Protein AF-A0A7H4N002-F1 (afdb_monomer)

Nearest PDB structures (foldseek):
  2e2z-assembly1_A  TM=3.742E-01  e=3.634E+00  Saccharomyces cerevisiae

Mean predicted aligned error: 5.72 Å

Solvent-accessible surface area (backbone atoms only — not comparable to full-atom values): 3934 Å² total; per-residue (Å²): 116,74,50,75,51,76,51,71,42,87,90,79,64,47,72,49,75,52,76,52,58,84,62,83,67,41,81,82,53,21,61,46,77,40,90,97,75,51,73,51,68,40,80,90,55,61,50,81,73,74,67,72,76,48,81,89,78,108

Organism: NCBI:txid1134687

pLDDT: mean 83.93, std 14.68, range [47.66, 97.38]

Structure (mmCIF, N/CA/C/O backbone):
data_AF-A0A7H4N002-F1
#
_entry.id   AF-A0A7H4N002-F1
#
loop_
_atom_site.group_PDB
_atom_site.id
_atom_site.type_symbol
_atom_site.label_atom_id
_atom_site.label_alt_id
_atom_site.label_comp_id
_atom_site.label_asym_id
_atom_site.label_entity_id
_atom_site.label_seq_id
_atom_site.pdbx_PDB_ins_code
_atom_site.Cartn_x
_atom_site.Cartn_y
_atom_site.Cartn_z
_atom_site.occupancy
_atom_site.B_iso_or_equiv
_atom_site.auth_seq_id
_atom_site.auth_comp_id
_atom_site.auth_asym_id
_atom_site.auth_atom_id
_atom_site.pdbx_PDB_model_num
ATOM 1 N N . MET A 1 1 ? 13.375 -9.848 -4.896 1.00 85.19 1 MET A N 1
ATOM 2 C CA . MET A 1 1 ? 12.447 -10.271 -3.822 1.00 85.19 1 MET A CA 1
ATOM 3 C C . MET A 1 1 ? 11.726 -9.036 -3.307 1.00 85.19 1 MET A C 1
ATO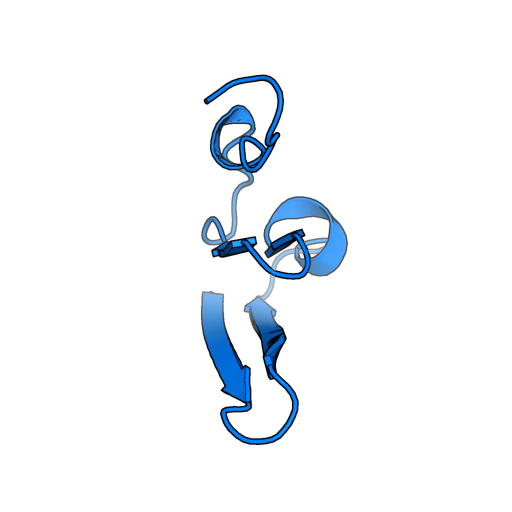M 5 O O . MET A 1 1 ? 12.370 -7.997 -3.205 1.00 85.19 1 MET A O 1
ATOM 9 N N . THR A 1 2 ? 10.423 -9.128 -3.032 1.00 92.75 2 THR A N 1
ATOM 10 C CA . THR A 1 2 ? 9.617 -7.996 -2.550 1.00 92.75 2 THR A CA 1
ATOM 11 C C . THR A 1 2 ? 8.723 -8.449 -1.407 1.00 92.75 2 THR A C 1
ATOM 13 O O . THR A 1 2 ? 8.054 -9.471 -1.517 1.00 92.75 2 THR A O 1
ATOM 16 N N . LEU A 1 3 ? 8.726 -7.679 -0.324 1.00 92.69 3 LEU A N 1
ATOM 17 C CA . LEU A 1 3 ? 7.872 -7.855 0.844 1.00 92.69 3 LEU A CA 1
ATOM 18 C C . LEU A 1 3 ? 7.097 -6.556 1.061 1.00 92.69 3 LEU A C 1
ATOM 20 O O . LEU A 1 3 ? 7.684 -5.475 0.998 1.00 92.69 3 LEU A O 1
ATOM 24 N N . SER A 1 4 ? 5.796 -6.649 1.321 1.00 93.44 4 SER A N 1
ATOM 25 C CA . SER A 1 4 ? 4.954 -5.488 1.619 1.00 93.44 4 SER A CA 1
ATOM 26 C C . SER A 1 4 ? 3.926 -5.811 2.697 1.00 93.44 4 SER A C 1
ATOM 28 O O . SER A 1 4 ? 3.319 -6.878 2.648 1.00 93.44 4 SER A O 1
ATOM 30 N N . ILE A 1 5 ? 3.697 -4.878 3.621 1.00 95.25 5 ILE A N 1
ATOM 31 C CA . ILE A 1 5 ? 2.693 -4.972 4.691 1.00 95.25 5 ILE A CA 1
ATOM 32 C C . ILE A 1 5 ? 1.803 -3.732 4.625 1.00 95.25 5 ILE A C 1
ATOM 34 O O . ILE A 1 5 ? 2.317 -2.622 4.501 1.00 95.25 5 ILE A O 1
ATOM 38 N N . SER A 1 6 ? 0.487 -3.925 4.717 1.00 94.94 6 SER A N 1
ATOM 39 C CA . SER A 1 6 ? -0.500 -2.849 4.885 1.00 94.94 6 SER A CA 1
ATOM 40 C C . SER A 1 6 ? -1.153 -2.987 6.257 1.00 94.94 6 SER A C 1
ATOM 42 O O . SER A 1 6 ? -1.456 -4.107 6.668 1.00 94.94 6 SER A O 1
ATOM 44 N N . ALA A 1 7 ? -1.351 -1.878 6.965 1.0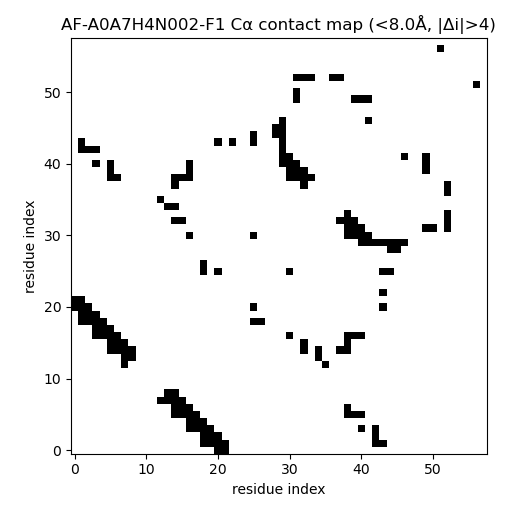0 96.00 7 ALA A N 1
ATOM 45 C CA . ALA A 1 7 ? -1.880 -1.879 8.326 1.00 96.00 7 ALA A CA 1
ATOM 46 C C . ALA A 1 7 ? -2.830 -0.700 8.587 1.00 96.00 7 ALA A C 1
ATOM 48 O O . ALA A 1 7 ? -2.743 0.342 7.933 1.00 96.00 7 ALA A O 1
ATOM 49 N N . LEU A 1 8 ? -3.707 -0.889 9.575 1.00 96.00 8 LEU A N 1
ATOM 50 C CA . LEU A 1 8 ? -4.620 0.104 10.138 1.00 96.00 8 LEU A CA 1
ATOM 51 C C . LEU A 1 8 ? -4.335 0.223 11.640 1.00 96.00 8 LEU A C 1
ATOM 53 O O . LEU A 1 8 ? -4.298 -0.788 12.339 1.00 96.00 8 LEU A O 1
ATOM 57 N N . CYS A 1 9 ? -4.179 1.444 12.142 1.00 97.06 9 CYS A N 1
ATOM 58 C CA . CYS A 1 9 ? -4.208 1.720 13.574 1.00 97.06 9 CYS A CA 1
ATOM 59 C C . CYS A 1 9 ? -5.674 1.884 14.021 1.00 97.06 9 CYS A C 1
ATOM 61 O O . CYS A 1 9 ? -6.310 2.848 13.594 1.00 97.06 9 CYS A O 1
ATOM 63 N N . PRO A 1 10 ? -6.232 0.993 14.864 1.00 96.19 10 PRO A N 1
ATOM 64 C CA . PRO A 1 10 ? -7.648 1.054 15.234 1.00 96.19 10 PRO A CA 1
ATOM 65 C C . PRO A 1 10 ? -7.993 2.249 16.132 1.00 96.19 10 PRO A C 1
ATOM 67 O O . PRO A 1 10 ? -9.131 2.702 16.121 1.00 96.19 10 PRO A O 1
ATOM 70 N N . GLU 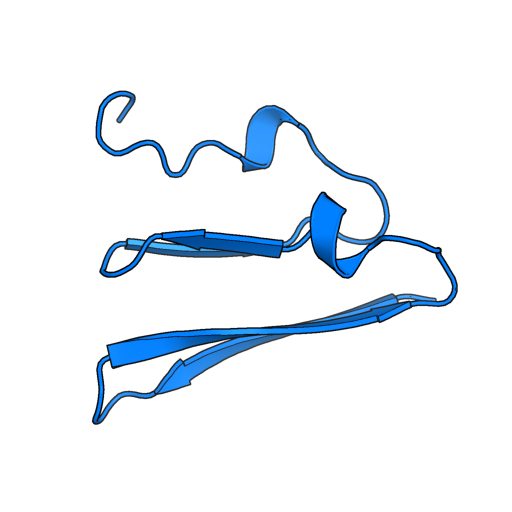A 1 11 ? -7.027 2.780 16.885 1.00 97.38 11 GLU A N 1
ATOM 71 C CA . GLU A 1 11 ? -7.251 3.904 17.804 1.00 97.38 11 GLU A CA 1
ATOM 72 C C . GLU A 1 11 ? -7.334 5.248 17.071 1.00 97.38 11 GLU A C 1
ATOM 74 O O . GLU A 1 11 ? -8.167 6.088 17.398 1.00 97.38 11 GLU A O 1
ATOM 79 N N . SER A 1 12 ? -6.474 5.455 16.068 1.00 96.19 12 SER A N 1
ATOM 80 C CA . SER A 1 12 ? -6.379 6.722 15.326 1.00 96.19 12 SER A CA 1
ATOM 81 C C . SER A 1 12 ? -7.024 6.687 13.939 1.00 96.19 12 SER A C 1
ATOM 83 O O . SER A 1 12 ? -7.180 7.730 13.309 1.00 96.19 12 SER A O 1
ATOM 85 N N . GLY A 1 13 ? -7.348 5.499 13.424 1.00 94.19 13 GLY A N 1
ATOM 86 C CA . GLY A 1 13 ? -7.822 5.302 12.053 1.00 94.19 13 GLY A CA 1
ATOM 87 C C . GLY A 1 13 ? -6.738 5.453 10.976 1.00 94.19 13 GLY A C 1
ATOM 88 O O . GLY A 1 13 ? -7.060 5.486 9.788 1.00 94.19 13 GLY A O 1
ATOM 89 N N . GLN A 1 14 ? -5.457 5.565 11.348 1.00 96.06 14 GLN A N 1
ATOM 90 C CA . GLN A 1 14 ? -4.367 5.748 10.385 1.00 96.06 14 GLN A CA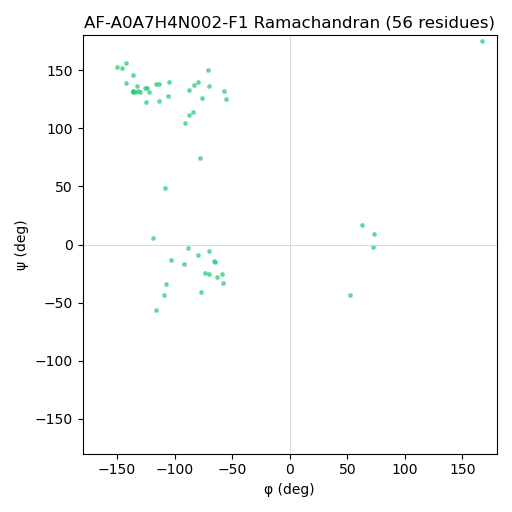 1
ATOM 91 C C . GLN A 1 14 ? -4.107 4.496 9.547 1.00 96.06 14 GLN A C 1
ATOM 93 O O . GLN A 1 14 ? -4.000 3.390 10.073 1.00 96.06 14 GLN A O 1
ATOM 98 N N . LEU A 1 15 ? -3.919 4.701 8.246 1.00 96.12 15 LEU A N 1
ATOM 99 C CA . LEU A 1 15 ? -3.537 3.670 7.287 1.00 96.12 15 LEU A CA 1
ATOM 100 C C . LEU A 1 15 ? -2.062 3.823 6.909 1.00 96.12 15 LEU A C 1
ATOM 102 O O . LEU A 1 15 ? -1.586 4.940 6.703 1.00 96.12 15 LEU A O 1
ATOM 106 N N . GLY A 1 16 ? -1.348 2.705 6.775 1.00 95.12 16 GLY A N 1
ATOM 107 C CA . GLY A 1 16 ? 0.070 2.693 6.419 1.00 95.12 16 GLY A CA 1
ATOM 108 C C . GLY A 1 16 ? 0.462 1.496 5.559 1.00 95.12 16 GLY A C 1
ATOM 109 O O . GLY A 1 16 ? -0.144 0.428 5.648 1.00 95.12 16 GLY A O 1
ATOM 110 N N . ILE A 1 17 ? 1.494 1.677 4.730 1.00 95.62 17 ILE A N 1
ATOM 111 C CA . ILE A 1 17 ? 2.105 0.615 3.920 1.00 95.62 17 ILE A CA 1
ATOM 112 C C . ILE A 1 17 ? 3.628 0.674 4.088 1.00 95.62 17 ILE A C 1
ATOM 114 O O . ILE A 1 17 ? 4.225 1.737 3.924 1.00 95.62 17 ILE A O 1
ATOM 118 N N . ALA A 1 18 ? 4.260 -0.471 4.349 1.00 95.31 18 ALA A N 1
ATOM 119 C CA . ALA A 1 18 ? 5.714 -0.640 4.349 1.00 95.31 18 ALA A CA 1
ATOM 120 C C . ALA A 1 18 ? 6.135 -1.617 3.243 1.00 95.31 18 ALA A C 1
ATOM 122 O O . ALA A 1 18 ? 5.485 -2.644 3.050 1.00 95.31 18 ALA A O 1
ATOM 123 N N . ILE A 1 19 ? 7.216 -1.310 2.516 1.00 94.00 19 ILE A N 1
ATOM 124 C CA . ILE A 1 19 ? 7.714 -2.124 1.396 1.00 94.00 19 ILE A CA 1
ATOM 125 C C . ILE A 1 19 ? 9.231 -2.282 1.506 1.00 94.00 19 ILE A C 1
ATOM 127 O O . ILE A 1 19 ? 9.951 -1.294 1.615 1.00 94.00 19 ILE A O 1
ATOM 131 N N . SER A 1 20 ? 9.713 -3.519 1.391 1.00 94.19 20 SER A N 1
ATOM 132 C CA . SER A 1 20 ? 11.118 -3.843 1.142 1.00 94.19 20 SER A CA 1
ATOM 133 C C . SER A 1 20 ? 11.243 -4.488 -0.237 1.00 94.19 20 SER A C 1
ATOM 135 O O . SER A 1 20 ? 10.568 -5.473 -0.541 1.00 94.19 20 SER A O 1
ATOM 137 N N . SER A 1 21 ? 12.067 -3.907 -1.106 1.00 92.62 21 SER A N 1
ATOM 138 C CA . SER A 1 21 ? 12.313 -4.410 -2.458 1.00 92.62 21 SER A CA 1
ATOM 139 C C . SER A 1 21 ? 13.720 -4.045 -2.913 1.00 92.62 21 SER A C 1
ATOM 141 O O . SER A 1 21 ? 14.258 -3.016 -2.517 1.00 92.62 21 SER A O 1
ATOM 143 N N . SER A 1 22 ? 14.283 -4.854 -3.808 1.00 92.12 22 SER A N 1
ATOM 144 C CA . SER A 1 22 ? 15.505 -4.512 -4.542 1.00 92.12 22 SER A CA 1
ATOM 145 C C . SER A 1 22 ? 15.253 -3.562 -5.723 1.00 92.12 22 SER A C 1
ATOM 147 O O . SER A 1 22 ? 1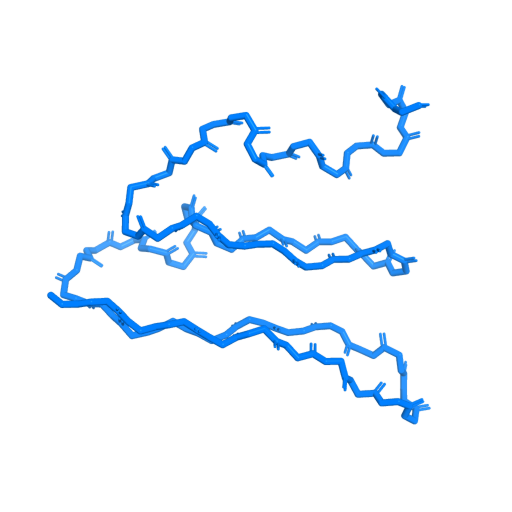6.202 -3.084 -6.335 1.00 92.12 22 SER A O 1
ATOM 149 N N . SER A 1 23 ? 13.989 -3.301 -6.085 1.00 88.94 23 SER A N 1
ATOM 150 C CA . SER A 1 23 ? 13.637 -2.359 -7.155 1.00 88.94 23 SER A CA 1
ATOM 151 C C . SER A 1 23 ? 13.611 -0.918 -6.652 1.00 88.94 23 SER A C 1
ATOM 153 O O . SER A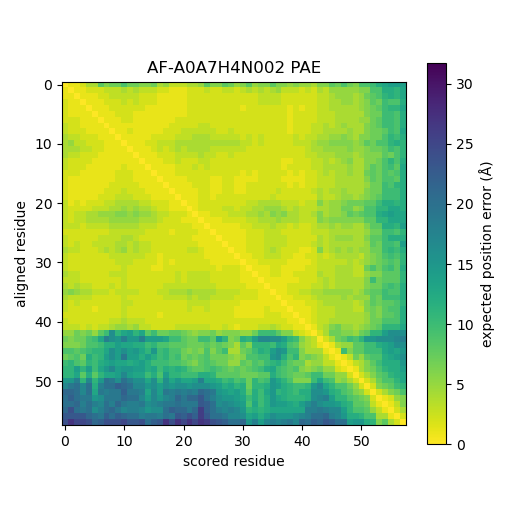 1 23 ? 13.018 -0.609 -5.619 1.00 88.94 23 SER A O 1
ATOM 155 N N . ILE A 1 24 ? 14.172 -0.010 -7.450 1.00 89.88 24 ILE A N 1
ATOM 156 C CA . ILE A 1 24 ? 14.181 1.429 -7.172 1.00 89.88 24 ILE A CA 1
ATOM 157 C C . ILE A 1 24 ? 12.773 2.020 -7.343 1.00 89.88 24 ILE A C 1
ATOM 159 O O . ILE A 1 24 ? 11.957 1.544 -8.142 1.00 89.88 24 ILE A O 1
ATOM 163 N N . ALA A 1 25 ? 12.503 3.079 -6.575 1.00 89.50 25 ALA A N 1
ATOM 164 C CA . ALA A 1 25 ? 11.299 3.908 -6.646 1.00 89.50 25 ALA A CA 1
ATOM 165 C C . ALA A 1 25 ? 9.972 3.193 -6.328 1.00 89.50 25 ALA A C 1
ATOM 167 O O . ALA A 1 25 ? 8.904 3.734 -6.613 1.00 89.50 25 ALA A O 1
ATOM 168 N N . VAL A 1 26 ? 10.000 2.016 -5.691 1.00 91.12 26 VAL A N 1
ATOM 169 C CA . VAL A 1 26 ? 8.775 1.298 -5.287 1.00 91.12 26 VAL A CA 1
ATOM 170 C C . VAL A 1 26 ? 7.877 2.127 -4.366 1.00 91.12 26 VAL A C 1
ATOM 172 O O . VAL A 1 26 ? 6.660 2.050 -4.496 1.00 91.12 26 VAL A O 1
ATOM 175 N N . GLY A 1 27 ? 8.454 2.986 -3.516 1.00 89.88 27 GLY A N 1
ATOM 176 C CA . GLY A 1 27 ? 7.701 3.857 -2.608 1.00 89.88 27 GLY A CA 1
ATOM 177 C C . GLY A 1 27 ? 6.808 4.887 -3.310 1.00 89.88 27 GLY A C 1
ATOM 178 O O . GLY A 1 27 ? 5.771 5.243 -2.773 1.00 89.88 27 GLY A O 1
ATOM 179 N N . ALA A 1 28 ? 7.153 5.320 -4.527 1.00 88.69 28 ALA A N 1
ATOM 180 C CA . ALA A 1 28 ? 6.325 6.252 -5.306 1.00 88.69 28 ALA A CA 1
ATOM 181 C C . ALA A 1 28 ? 5.334 5.539 -6.244 1.00 88.69 28 ALA A C 1
ATOM 183 O O . ALA A 1 28 ? 4.419 6.145 -6.797 1.00 88.69 28 ALA A O 1
ATOM 184 N N . ARG A 1 29 ? 5.572 4.251 -6.492 1.00 88.69 29 ARG A N 1
ATOM 185 C CA . ARG A 1 29 ? 5.001 3.496 -7.611 1.00 88.69 29 ARG A CA 1
ATOM 186 C C . ARG A 1 29 ? 3.937 2.499 -7.199 1.00 88.69 29 ARG A C 1
ATOM 188 O O . ARG A 1 29 ? 3.050 2.209 -7.998 1.00 88.69 29 ARG A O 1
ATOM 195 N N . CYS A 1 30 ? 4.108 1.912 -6.025 1.00 89.75 30 CYS A N 1
ATOM 196 C CA . CYS A 1 30 ? 3.372 0.742 -5.588 1.00 89.75 30 CYS A CA 1
ATOM 197 C C . CYS A 1 30 ? 2.364 1.035 -4.477 1.00 89.75 30 CYS A C 1
ATOM 199 O O . CYS A 1 30 ? 1.272 0.484 -4.575 1.00 89.75 30 CYS A O 1
ATOM 201 N N . PRO A 1 31 ? 2.671 1.821 -3.425 1.00 91.75 31 PRO A N 1
ATOM 202 C CA . PRO A 1 31 ? 1.694 2.097 -2.384 1.00 91.75 31 PRO A CA 1
ATOM 203 C C . PRO A 1 31 ? 0.713 3.179 -2.840 1.00 91.75 31 PRO A C 1
ATOM 205 O O . PRO A 1 31 ? 1.094 4.176 -3.455 1.00 91.75 31 PRO A O 1
ATOM 208 N N . TRP A 1 32 ? -0.553 2.982 -2.499 1.00 90.50 32 TRP A N 1
ATOM 209 C CA . TRP A 1 32 ? -1.612 3.963 -2.657 1.00 90.50 32 TRP A CA 1
ATOM 210 C C . TRP A 1 32 ? -2.463 3.986 -1.396 1.00 90.50 32 TRP A C 1
ATOM 212 O O . TRP A 1 32 ? -2.862 2.933 -0.898 1.00 90.50 32 TRP A O 1
ATOM 222 N N . LEU A 1 33 ? -2.712 5.182 -0.868 1.00 91.12 33 LEU A N 1
ATOM 223 C CA . LEU A 1 33 ? -3.510 5.386 0.333 1.00 91.12 33 LEU A CA 1
ATOM 224 C C . LEU A 1 33 ? -4.512 6.504 0.079 1.00 91.12 33 LEU A C 1
ATOM 226 O O . LEU A 1 33 ? -4.151 7.551 -0.458 1.00 91.12 33 LEU A O 1
ATOM 230 N N . LEU A 1 34 ? -5.747 6.291 0.518 1.00 90.25 34 LEU A N 1
ATOM 231 C CA . LEU A 1 34 ? -6.751 7.335 0.640 1.00 90.25 34 LEU A CA 1
ATOM 232 C C . LEU A 1 34 ? -7.282 7.339 2.074 1.00 90.25 34 LEU A C 1
ATOM 234 O O . LEU A 1 34 ? -7.779 6.324 2.571 1.00 90.25 34 LEU A O 1
ATOM 238 N N . ALA A 1 35 ? -7.165 8.493 2.734 1.00 89.88 35 ALA A N 1
ATOM 239 C CA . ALA A 1 35 ? -7.630 8.684 4.101 1.00 89.88 35 ALA A CA 1
ATOM 240 C C . ALA A 1 35 ? -9.126 8.359 4.221 1.00 89.88 35 ALA A C 1
ATOM 242 O O . ALA A 1 35 ? -9.929 8.795 3.399 1.00 89.88 35 ALA A O 1
ATOM 243 N N . GLY A 1 36 ? -9.484 7.566 5.233 1.00 87.69 36 GLY A N 1
ATOM 244 C CA . GLY A 1 36 ? -10.864 7.136 5.475 1.00 87.69 36 GLY A CA 1
ATOM 245 C C . GLY A 1 36 ? -11.418 6.099 4.490 1.00 87.69 36 GLY A C 1
ATOM 246 O O . GLY A 1 36 ? -12.544 5.656 4.681 1.00 87.69 36 GLY A O 1
ATOM 247 N N . VAL A 1 37 ? -10.653 5.687 3.469 1.00 91.38 37 VAL A N 1
ATOM 248 C CA . VAL A 1 37 ? -11.106 4.713 2.460 1.00 91.38 37 VAL A CA 1
ATOM 249 C C . VAL A 1 37 ? -10.282 3.432 2.502 1.00 91.38 37 VAL A C 1
ATOM 251 O O . VAL A 1 37 ? -10.844 2.354 2.672 1.00 91.38 37 VAL A O 1
ATOM 254 N N . GLY A 1 38 ? -8.957 3.513 2.355 1.00 91.19 38 GLY A N 1
ATOM 255 C CA . GLY A 1 38 ? -8.139 2.303 2.327 1.00 91.19 38 GLY A CA 1
ATOM 256 C C . GLY A 1 38 ? -6.703 2.485 1.851 1.00 91.19 38 GLY A C 1
ATOM 257 O O . GLY A 1 38 ? -6.279 3.565 1.436 1.00 91.19 38 GLY A O 1
ATOM 258 N N . ALA A 1 39 ? -5.955 1.388 1.933 1.00 92.50 39 ALA A N 1
ATOM 259 C CA . ALA A 1 39 ? -4.565 1.281 1.521 1.00 92.50 39 ALA A CA 1
ATOM 260 C C . ALA A 1 39 ? -4.392 0.049 0.624 1.00 92.50 39 ALA A C 1
ATOM 262 O O . ALA A 1 39 ? -4.852 -1.041 0.962 1.00 92.50 39 ALA A O 1
ATOM 263 N N . VAL A 1 40 ? -3.733 0.220 -0.520 1.00 91.12 40 VAL A N 1
ATOM 264 C CA . VAL A 1 40 ? -3.469 -0.844 -1.494 1.00 91.12 40 VAL A CA 1
ATOM 265 C C . VAL A 1 40 ? -2.032 -0.760 -1.992 1.00 91.12 40 VAL A C 1
ATOM 267 O O . VAL A 1 40 ? -1.471 0.325 -2.141 1.00 91.12 40 VAL A O 1
ATOM 270 N N . SER A 1 41 ? -1.420 -1.911 -2.273 1.00 89.88 41 SER A N 1
ATOM 271 C CA . SER A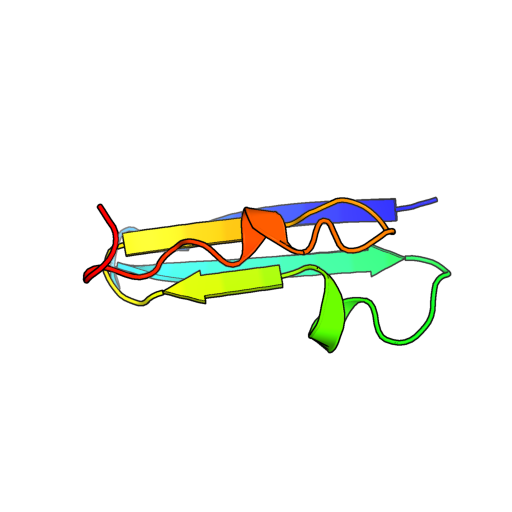 1 41 ? -0.112 -1.958 -2.920 1.00 89.88 41 SER A CA 1
ATOM 272 C C . SER A 1 41 ? -0.045 -3.015 -4.015 1.00 89.88 41 SER A C 1
ATOM 274 O O . SER A 1 41 ? -0.424 -4.164 -3.795 1.00 89.88 41 SER A O 1
ATOM 276 N N . SER A 1 42 ? 0.473 -2.649 -5.192 1.00 87.94 42 SER A N 1
ATOM 277 C CA . SER A 1 42 ? 0.851 -3.615 -6.233 1.00 87.94 42 SER A CA 1
ATOM 278 C C . SER A 1 42 ? 2.286 -4.096 -6.011 1.00 87.94 42 SER A C 1
ATOM 280 O O . SER A 1 42 ? 3.184 -3.277 -5.819 1.00 87.94 42 SER A O 1
ATOM 282 N N . GLN A 1 43 ? 2.554 -5.400 -6.068 1.00 76.94 43 GLN A N 1
ATOM 283 C CA . GLN A 1 43 ? 3.903 -5.905 -5.788 1.00 76.94 43 GLN A CA 1
ATOM 284 C C . GLN A 1 43 ? 4.877 -5.670 -6.959 1.00 76.94 43 GLN A C 1
ATOM 286 O O . GLN A 1 43 ? 4.617 -6.080 -8.086 1.00 76.94 43 GLN A O 1
ATOM 291 N N . ASN A 1 44 ? 6.014 -5.027 -6.639 1.00 70.25 44 ASN A N 1
ATOM 292 C CA . ASN A 1 44 ? 7.195 -4.643 -7.445 1.00 70.25 44 ASN A CA 1
ATOM 293 C C . ASN A 1 44 ? 6.973 -3.853 -8.753 1.00 70.25 44 ASN A C 1
ATOM 295 O O . ASN A 1 44 ? 7.699 -2.896 -9.025 1.00 70.25 44 ASN A O 1
ATOM 299 N N . ILE A 1 45 ? 5.998 -4.235 -9.568 1.00 71.44 45 ILE A N 1
ATOM 300 C CA . ILE A 1 45 ? 5.596 -3.533 -10.782 1.00 71.44 45 ILE A CA 1
ATOM 301 C C . ILE A 1 45 ? 4.275 -2.825 -10.500 1.00 71.44 45 ILE A C 1
ATOM 303 O O . ILE A 1 45 ? 3.310 -3.433 -10.041 1.00 71.44 45 ILE A O 1
ATOM 307 N N . THR A 1 46 ? 4.240 -1.523 -10.785 1.00 72.06 46 THR A N 1
ATOM 308 C CA . THR A 1 46 ? 3.015 -0.724 -10.730 1.00 72.06 46 THR A CA 1
ATOM 309 C C . THR A 1 46 ? 1.944 -1.351 -11.611 1.00 72.06 46 THR A C 1
ATOM 311 O O . THR A 1 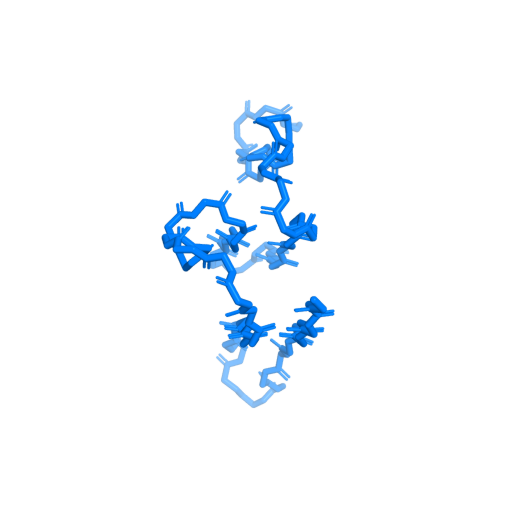46 ? 2.148 -1.499 -12.813 1.00 72.06 46 THR A O 1
ATOM 314 N N . LEU A 1 47 ? 0.779 -1.630 -11.034 1.00 70.06 47 LEU A N 1
ATOM 315 C CA . LEU A 1 47 ? -0.460 -1.810 -11.784 1.00 70.06 47 LEU A CA 1
ATOM 316 C C . LEU A 1 47 ? -1.141 -0.436 -11.877 1.00 70.06 47 LEU A C 1
ATOM 318 O O . LEU A 1 47 ? -1.716 0.002 -10.881 1.00 70.06 47 LEU A O 1
ATOM 322 N N . PRO A 1 48 ? -1.123 0.275 -13.026 1.00 65.50 48 PRO A N 1
ATOM 323 C CA . PRO A 1 48 ? -1.652 1.644 -13.110 1.00 65.50 48 PRO A CA 1
ATOM 324 C C . PRO A 1 48 ? -3.134 1.749 -12.735 1.00 65.50 48 PRO A C 1
ATOM 326 O O . PRO A 1 48 ? -3.587 2.791 -12.270 1.00 65.50 48 PRO A O 1
ATOM 329 N N . ARG A 1 49 ? -3.877 0.648 -12.903 1.00 67.81 49 ARG A N 1
ATOM 330 C CA . ARG A 1 49 ? -5.293 0.534 -12.542 1.00 67.81 49 ARG A CA 1
ATOM 331 C C . ARG A 1 49 ? -5.540 0.443 -11.036 1.00 67.81 49 ARG A C 1
ATOM 333 O O . ARG A 1 49 ? -6.601 0.850 -10.601 1.00 67.81 49 ARG A O 1
ATOM 340 N N . ALA A 1 50 ? -4.571 -0.008 -10.237 1.00 63.50 50 ALA A N 1
ATOM 341 C CA . ALA A 1 50 ? -4.713 -0.066 -8.778 1.00 63.50 50 ALA A CA 1
ATOM 342 C C . ALA A 1 50 ? -4.718 1.328 -8.114 1.00 63.50 50 ALA A C 1
ATOM 344 O O . ALA A 1 50 ? -4.966 1.439 -6.920 1.00 63.50 50 ALA A O 1
ATOM 345 N N . ARG A 1 51 ? -4.483 2.398 -8.891 1.00 62.16 51 ARG A N 1
ATOM 346 C CA . ARG A 1 51 ? -4.623 3.799 -8.467 1.00 62.16 51 ARG A CA 1
ATOM 347 C C . ARG A 1 51 ? -6.076 4.192 -8.157 1.00 62.16 51 ARG A C 1
ATOM 349 O O . ARG A 1 51 ? -6.303 5.248 -7.580 1.00 62.16 51 ARG A O 1
ATOM 356 N N . THR A 1 52 ? -7.071 3.399 -8.555 1.00 57.38 52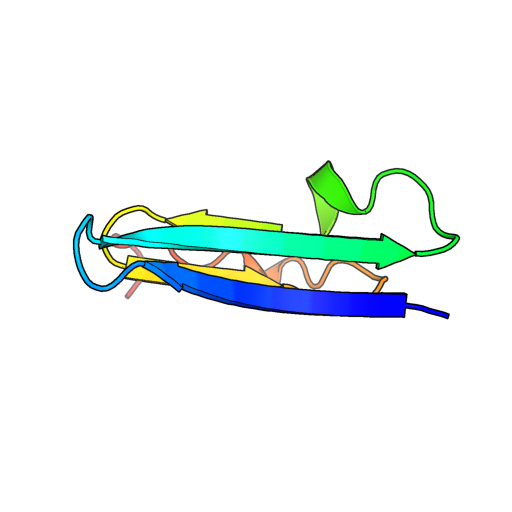 THR A N 1
ATOM 357 C CA . THR A 1 52 ? -8.486 3.732 -8.345 1.00 57.38 52 THR A CA 1
ATOM 358 C C . THR A 1 52 ? -8.919 3.460 -6.903 1.00 57.38 52 THR A C 1
ATOM 360 O O . THR A 1 52 ? -9.635 2.505 -6.627 1.00 57.38 52 THR A O 1
ATOM 363 N N . ALA A 1 53 ? -8.495 4.325 -5.990 1.00 54.72 53 ALA A N 1
ATOM 364 C CA . ALA A 1 53 ? -9.276 4.697 -4.817 1.00 54.72 53 ALA A CA 1
ATOM 365 C C . ALA A 1 53 ? -9.766 6.138 -5.031 1.00 54.72 53 ALA A C 1
ATOM 367 O O . ALA A 1 53 ? -9.525 7.006 -4.208 1.00 54.72 53 ALA A O 1
ATOM 368 N N . ASP A 1 54 ? -10.339 6.427 -6.201 1.00 52.00 54 ASP A N 1
ATOM 369 C CA . ASP A 1 54 ? -10.956 7.723 -6.481 1.00 52.00 54 ASP A CA 1
ATOM 370 C C . ASP A 1 54 ? -12.414 7.655 -6.002 1.00 52.00 54 ASP A C 1
ATOM 372 O O . ASP A 1 54 ? -13.194 6.903 -6.595 1.00 52.00 54 ASP A O 1
ATOM 376 N N . PRO A 1 55 ? -12.795 8.392 -4.943 1.00 53.69 55 PRO A N 1
ATOM 377 C CA . PRO A 1 55 ? -14.156 8.360 -4.420 1.00 53.69 55 PRO A CA 1
ATOM 378 C C . PRO A 1 55 ? -15.182 8.922 -5.416 1.00 53.69 55 PRO A C 1
ATOM 380 O O . PRO A 1 55 ? -16.368 8.682 -5.239 1.00 53.69 55 PRO A O 1
ATOM 383 N N . CYS A 1 56 ? -14.753 9.630 -6.471 1.00 51.38 56 CYS A N 1
ATOM 384 C CA . CYS A 1 56 ? -15.621 10.111 -7.550 1.00 51.38 56 CYS A CA 1
ATOM 385 C C . CYS A 1 56 ? -15.806 9.106 -8.703 1.00 51.38 56 CYS A C 1
ATOM 387 O O . CYS A 1 56 ? -16.524 9.405 -9.657 1.00 51.38 56 CYS A O 1
ATOM 389 N N . ARG A 1 57 ? -15.145 7.941 -8.669 1.00 51.50 57 ARG A N 1
ATOM 390 C CA . ARG A 1 57 ? -15.197 6.919 -9.735 1.00 51.50 57 ARG A CA 1
ATOM 391 C C . ARG A 1 57 ? -15.764 5.567 -9.283 1.00 51.50 57 ARG A C 1
ATOM 393 O O . ARG A 1 57 ? -15.740 4.633 -10.088 1.00 51.50 57 ARG A O 1
ATOM 400 N N . ALA A 1 58 ? -16.242 5.478 -8.042 1.00 47.66 58 ALA A N 1
ATOM 401 C CA . ALA A 1 58 ? -17.015 4.359 -7.501 1.00 47.66 58 ALA A CA 1
ATOM 402 C C . ALA A 1 58 ? -18.508 4.708 -7.458 1.00 47.66 58 ALA A C 1
ATOM 404 O O . ALA A 1 58 ? -18.819 5.895 -7.217 1.00 47.66 58 ALA A O 1
#

InterPro domains:
  IPR010430 Protein of unknown function DUF1028 [PF06267] (2-51)
  IPR029055 Nucleophile aminohydrolases, N-terminal [G3DSA:3.60.20.10] (1-54)
  IPR029055 Nucleophile aminohydrolases, N-terminal [SSF56235] (1-50)

Sequence (58 aa):
MTLSISALCPESGQLGIAISSSSIAVGARCPWLLAGVGAVSSQNITLPRARTADPCRA

Foldseek 3Di:
DKDKDWDADPVPRDIDMDMDDPDPPLVVAFWDDDRPQDIGGDTPHHPVVVNPPPPVVD

Radius of gyration: 12.0 Å; Cα contacts (8 Å, |Δi|>4): 90; chains: 1; bounding box: 32×20×31 Å

Secondary structure (DSSP, 8-state):
-EEEEEEE-TTT--EEEEEEESSTTHHHHSEEEETTTEEEE-SSS--GGGG---TT--